Protein AF-A0A0P8CXB1-F1 (afdb_monomer)

Foldseek 3Di:
DDDPVVPDDDDPDPDDLVRVVVVVVVPDDPVPDDPVRNVVVVVVSVVSDDDDDD

Structure (mmCIF, N/CA/C/O backbone):
data_AF-A0A0P8CXB1-F1
#
_entry.id   AF-A0A0P8CXB1-F1
#
loop_
_atom_site.group_PDB
_atom_site.id
_atom_site.type_symbol
_atom_site.label_atom_id
_atom_site.label_alt_id
_atom_site.label_comp_id
_atom_site.label_asym_id
_atom_site.label_entity_id
_atom_site.label_seq_id
_atom_site.pdbx_PDB_ins_code
_atom_site.Cartn_x
_atom_site.Cartn_y
_atom_site.Cartn_z
_atom_site.occupancy
_atom_site.B_iso_or_equiv
_atom_site.auth_seq_id
_atom_site.auth_comp_id
_atom_site.auth_asym_id
_atom_site.auth_atom_id
_atom_site.pdbx_PDB_model_num
ATOM 1 N N . ASP A 1 1 ? -22.747 -31.391 31.473 1.00 70.38 1 ASP A N 1
ATOM 2 C CA . ASP A 1 1 ? -23.425 -30.425 30.602 1.00 70.38 1 ASP A CA 1
ATOM 3 C C . ASP A 1 1 ? -22.498 -29.234 30.444 1.00 70.38 1 ASP A C 1
ATOM 5 O O . ASP A 1 1 ? -22.143 -28.631 31.452 1.00 70.38 1 ASP A O 1
ATOM 9 N N . LEU A 1 2 ? -21.942 -29.018 29.252 1.00 67.31 2 LEU A N 1
ATOM 10 C CA . LEU A 1 2 ? -20.999 -27.920 29.021 1.00 67.31 2 LEU A CA 1
ATOM 11 C C . LEU A 1 2 ? -21.827 -26.705 28.581 1.00 67.31 2 LEU A C 1
ATOM 13 O O . LEU A 1 2 ? -22.586 -26.834 27.621 1.00 67.31 2 LEU A O 1
ATOM 17 N N . PRO A 1 3 ? -21.745 -25.554 29.270 1.00 80.44 3 PRO A N 1
ATOM 18 C CA . PRO A 1 3 ? -22.634 -24.432 28.995 1.00 80.44 3 PRO A CA 1
ATOM 19 C C . PRO A 1 3 ? -22.454 -23.936 27.557 1.00 80.44 3 PRO A C 1
ATOM 21 O O . PRO A 1 3 ? -21.329 -23.752 27.101 1.00 80.44 3 PRO A O 1
ATOM 24 N N . LEU A 1 4 ? -23.568 -23.674 26.864 1.00 68.56 4 LEU A N 1
ATOM 25 C CA . LEU A 1 4 ? -23.621 -23.239 25.456 1.00 68.56 4 LEU A CA 1
ATOM 26 C C . LEU A 1 4 ? -22.742 -22.007 25.152 1.00 68.56 4 LEU A C 1
ATOM 28 O O . LEU A 1 4 ? -22.265 -21.847 24.033 1.00 68.56 4 LEU A O 1
ATOM 32 N N . PHE A 1 5 ? -22.461 -21.175 26.158 1.00 66.25 5 PHE A N 1
ATOM 33 C CA . PHE A 1 5 ? -21.586 -20.003 26.045 1.00 66.25 5 PHE A CA 1
ATOM 34 C C . PHE A 1 5 ? -20.085 -20.336 26.032 1.00 66.25 5 PHE A C 1
ATOM 36 O O . PHE A 1 5 ? -19.290 -19.535 25.552 1.00 66.25 5 PHE A O 1
ATOM 43 N N . ALA A 1 6 ? -19.679 -21.521 26.499 1.00 70.25 6 ALA A N 1
ATOM 44 C CA . ALA A 1 6 ? -18.280 -21.955 26.472 1.00 70.25 6 ALA A CA 1
ATOM 45 C C . ALA A 1 6 ? -17.769 -22.245 25.047 1.00 70.25 6 ALA A C 1
ATOM 47 O O . ALA A 1 6 ? -16.562 -22.322 24.832 1.00 70.25 6 ALA A O 1
ATOM 48 N N . ALA A 1 7 ? -18.675 -22.386 24.072 1.00 72.25 7 ALA A N 1
ATOM 49 C CA . ALA A 1 7 ? -18.342 -22.603 22.666 1.00 72.25 7 ALA A CA 1
ATOM 50 C C . ALA A 1 7 ? -18.191 -21.302 21.853 1.00 72.25 7 ALA A C 1
ATOM 52 O O . ALA A 1 7 ? -17.817 -21.363 20.681 1.00 72.25 7 ALA A O 1
ATOM 53 N N . MET A 1 8 ? -18.449 -20.127 22.440 1.00 72.12 8 MET A N 1
ATOM 54 C CA . MET A 1 8 ? -18.268 -18.855 21.740 1.00 72.12 8 MET A CA 1
ATOM 55 C C . MET A 1 8 ? -16.786 -18.476 21.713 1.00 72.12 8 MET A C 1
ATOM 57 O O . MET A 1 8 ? -16.275 -17.816 22.616 1.00 72.12 8 MET A O 1
ATOM 61 N N . ARG A 1 9 ? -16.080 -18.891 20.656 1.00 75.69 9 ARG A N 1
ATOM 62 C CA . ARG A 1 9 ? -14.816 -18.245 20.293 1.00 75.69 9 ARG A CA 1
ATOM 63 C C . ARG A 1 9 ? -15.146 -16.867 19.716 1.00 75.69 9 ARG A C 1
ATOM 65 O O . ARG A 1 9 ? -16.011 -16.799 18.844 1.00 75.69 9 ARG A O 1
ATOM 72 N N . PRO A 1 10 ? -14.505 -15.785 20.180 1.00 74.50 10 PRO A N 1
ATOM 73 C CA . PRO A 1 10 ? -14.657 -14.494 19.531 1.00 74.50 10 PRO A CA 1
ATOM 74 C C . PRO A 1 10 ? -14.194 -14.611 18.074 1.00 74.50 10 PRO A C 1
ATOM 76 O O . PRO A 1 10 ? -13.109 -15.133 17.807 1.00 74.50 10 PRO A O 1
ATOM 79 N N . GLU A 1 11 ? -15.036 -14.151 17.149 1.00 77.06 11 GLU A N 1
ATOM 80 C CA . GLU A 1 11 ? -14.660 -13.967 15.747 1.00 77.06 11 GLU A CA 1
ATOM 81 C C . GLU A 1 11 ? -13.457 -13.007 15.709 1.00 77.06 11 GLU A C 1
ATOM 83 O O . GLU A 1 11 ? -13.477 -11.989 16.417 1.00 77.06 11 GLU A O 1
ATOM 88 N N . PRO A 1 12 ? -12.391 -13.304 14.946 1.00 78.06 12 PRO A N 1
ATOM 89 C CA . PRO A 1 12 ? -11.292 -12.365 14.802 1.00 78.06 12 PRO A CA 1
ATOM 90 C C . PRO A 1 12 ? -11.827 -11.045 14.241 1.00 78.06 12 PRO A C 1
ATOM 92 O O . PRO A 1 12 ? -12.541 -1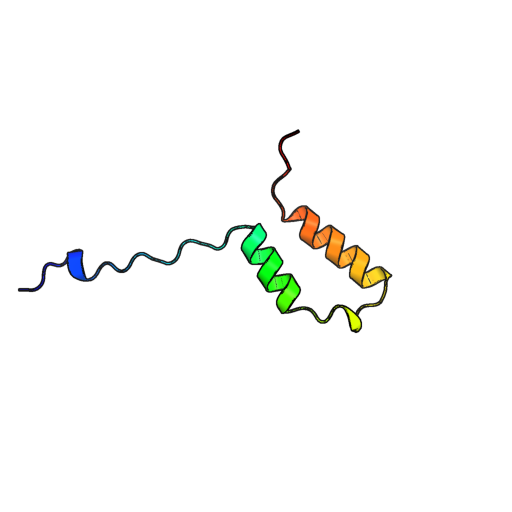1.017 13.238 1.00 78.06 12 PRO A O 1
ATOM 95 N N . ALA A 1 13 ? -11.492 -9.945 14.916 1.00 81.94 13 ALA A N 1
ATOM 96 C CA . ALA A 1 13 ? -11.862 -8.618 14.453 1.00 81.94 13 ALA A CA 1
ATOM 97 C C . ALA A 1 13 ? -11.281 -8.367 13.048 1.00 81.94 13 ALA A C 1
ATOM 99 O O . ALA A 1 13 ? -10.174 -8.833 12.754 1.00 81.94 13 ALA A O 1
ATOM 100 N N . PRO A 1 14 ? -11.997 -7.631 12.180 1.00 84.75 14 PRO A N 1
ATOM 101 C CA . PRO A 1 14 ? -11.467 -7.260 10.877 1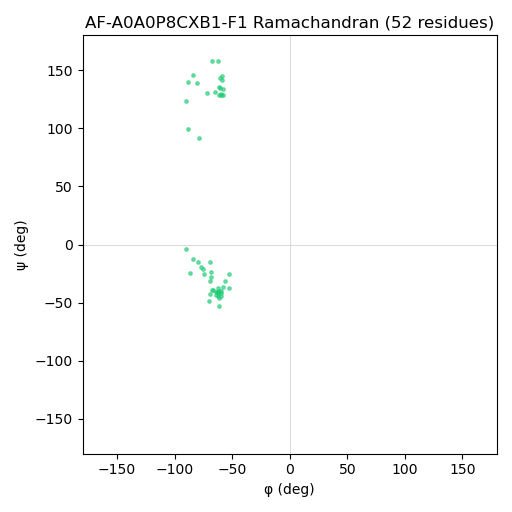.00 84.75 14 PRO A CA 1
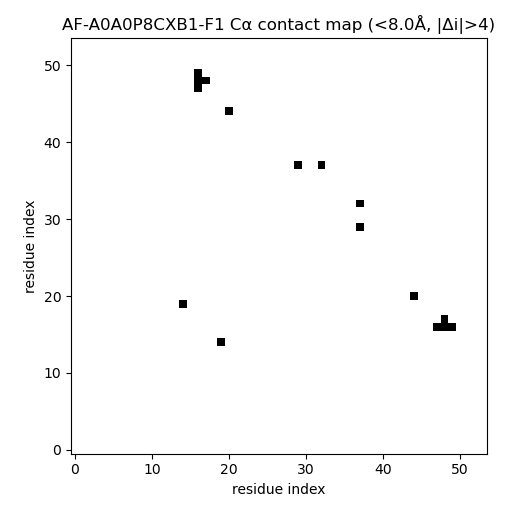ATOM 102 C C . PRO A 1 14 ? -10.178 -6.450 11.044 1.00 84.75 14 PRO A C 1
ATOM 104 O O . PRO A 1 14 ? -10.064 -5.625 11.954 1.00 84.75 14 PRO A O 1
ATOM 107 N N . ALA A 1 15 ? -9.215 -6.691 10.155 1.00 86.38 15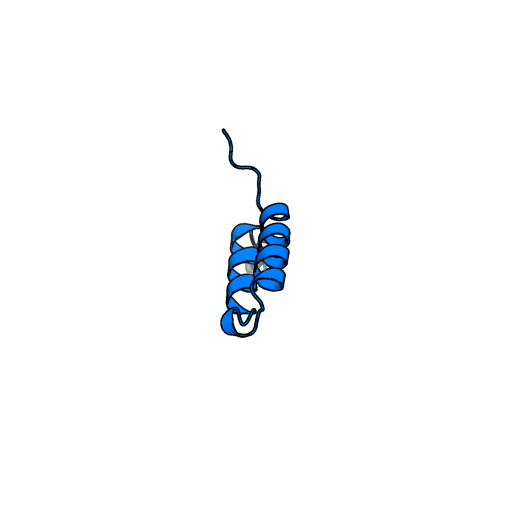 ALA A N 1
ATOM 108 C CA . ALA A 1 15 ? -7.927 -6.016 10.197 1.00 86.38 15 ALA A CA 1
ATOM 109 C C . ALA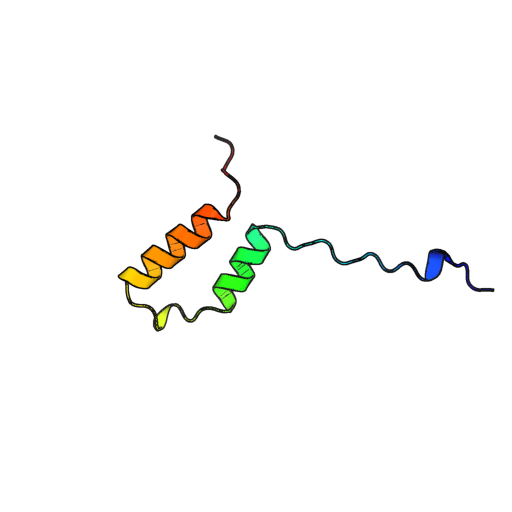 A 1 15 ? -8.101 -4.498 10.044 1.00 86.38 15 ALA A C 1
ATOM 111 O O . ALA A 1 15 ? -8.834 -4.042 9.159 1.00 86.38 15 ALA A O 1
ATOM 112 N N . SER A 1 16 ? -7.407 -3.714 10.871 1.00 91.50 16 SER A N 1
ATOM 113 C CA . SER A 1 16 ? -7.394 -2.256 10.727 1.00 91.50 16 SER A CA 1
ATOM 114 C C . SER A 1 16 ? -6.787 -1.850 9.373 1.00 91.50 16 SER A C 1
ATOM 116 O O . SER A 1 16 ? -6.026 -2.630 8.789 1.00 91.50 16 SER A O 1
ATOM 118 N N . PRO A 1 17 ? -7.073 -0.645 8.850 1.00 91.12 17 PRO A N 1
ATOM 119 C CA . PRO A 1 17 ? -6.454 -0.168 7.611 1.00 91.12 17 PRO A CA 1
ATOM 120 C C . PRO A 1 17 ? -4.919 -0.250 7.628 1.00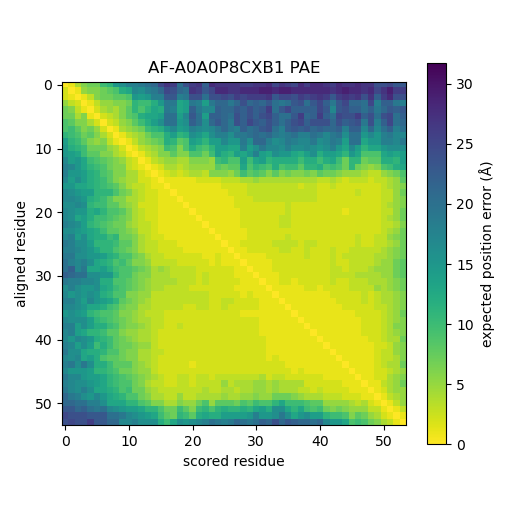 91.12 17 PRO A C 1
ATOM 122 O O . PRO A 1 17 ? -4.296 -0.621 6.636 1.00 91.12 17 PRO A O 1
ATOM 125 N N . GLU A 1 18 ? -4.298 0.019 8.777 1.00 91.56 18 GLU A N 1
ATOM 126 C CA . GLU A 1 18 ? -2.850 -0.081 8.970 1.00 91.56 18 GLU A CA 1
ATOM 127 C C . GLU A 1 18 ? -2.361 -1.533 8.901 1.00 91.56 18 GLU A C 1
ATOM 129 O O . GLU A 1 18 ? -1.316 -1.807 8.313 1.00 91.56 18 GLU A O 1
ATOM 134 N N . GLN A 1 19 ? -3.120 -2.479 9.461 1.00 93.06 19 GLN A N 1
ATOM 135 C CA . GLN A 1 19 ? -2.807 -3.907 9.371 1.00 93.06 19 GLN A CA 1
ATOM 136 C C . GLN A 1 19 ? -2.930 -4.415 7.931 1.00 93.06 19 GLN A C 1
ATOM 138 O O . GLN A 1 19 ? -2.094 -5.196 7.482 1.00 93.06 19 GLN A O 1
ATOM 143 N N . GLN A 1 20 ? -3.930 -3.944 7.184 1.00 93.38 20 GLN A N 1
ATOM 144 C CA . GLN A 1 20 ? -4.081 -4.269 5.764 1.00 93.38 20 GLN A CA 1
ATOM 145 C C . GLN A 1 20 ? -2.910 -3.723 4.937 1.00 93.38 20 GLN A C 1
ATOM 147 O O . GLN A 1 20 ? -2.379 -4.439 4.088 1.00 93.38 20 GLN A O 1
ATOM 152 N N . LEU A 1 21 ? -2.447 -2.502 5.226 1.00 93.62 21 LEU A N 1
ATOM 153 C CA . LEU A 1 21 ? -1.255 -1.937 4.592 1.00 93.62 21 LEU A CA 1
ATOM 154 C C . LEU A 1 21 ? 0.004 -2.757 4.903 1.00 93.62 21 LEU A C 1
ATOM 156 O O . LEU A 1 21 ? 0.786 -3.040 3.999 1.00 93.62 21 LEU A O 1
ATOM 160 N N . ALA A 1 22 ? 0.196 -3.171 6.158 1.00 93.56 22 ALA A N 1
ATOM 161 C CA . ALA A 1 22 ? 1.334 -4.006 6.541 1.00 93.56 22 ALA A CA 1
ATOM 162 C C . ALA A 1 22 ? 1.347 -5.345 5.781 1.00 93.56 22 ALA A C 1
ATOM 164 O O . ALA A 1 22 ? 2.390 -5.772 5.292 1.00 93.56 22 ALA A O 1
ATOM 165 N N . LEU A 1 23 ? 0.181 -5.978 5.618 1.00 94.56 23 LEU A N 1
ATOM 166 C CA . LEU A 1 23 ? 0.045 -7.197 4.817 1.00 94.56 23 LEU A CA 1
ATOM 167 C C . LEU A 1 23 ? 0.369 -6.953 3.338 1.00 94.56 23 LEU A C 1
ATOM 169 O O . LEU A 1 23 ? 1.085 -7.751 2.737 1.00 94.56 23 LEU A O 1
ATOM 173 N N . ALA A 1 24 ? -0.110 -5.848 2.762 1.00 94.06 24 ALA A N 1
ATOM 174 C CA . ALA A 1 24 ? 0.186 -5.487 1.378 1.00 94.06 24 ALA A CA 1
ATOM 175 C C . ALA A 1 24 ? 1.690 -5.252 1.152 1.00 94.06 24 ALA A C 1
ATOM 177 O O . ALA A 1 24 ? 2.242 -5.743 0.171 1.00 94.06 24 ALA A O 1
ATOM 178 N N . LEU A 1 25 ? 2.361 -4.575 2.089 1.00 94.31 25 LEU A N 1
ATOM 179 C CA . LEU A 1 25 ? 3.809 -4.346 2.057 1.00 94.31 25 LEU A CA 1
ATOM 180 C C . LEU A 1 25 ? 4.613 -5.649 2.115 1.00 94.31 25 LEU A C 1
ATOM 182 O O . LEU A 1 25 ? 5.640 -5.754 1.457 1.00 94.31 25 LEU A O 1
ATOM 186 N N . HIS A 1 26 ? 4.158 -6.640 2.882 1.00 95.12 26 HIS A N 1
ATOM 187 C CA . HIS A 1 26 ? 4.813 -7.949 2.939 1.00 95.12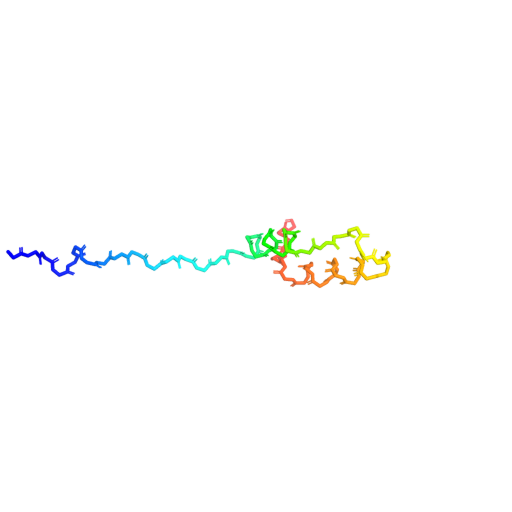 26 HIS A CA 1
ATOM 188 C C . HIS A 1 26 ? 4.571 -8.811 1.697 1.00 95.12 26 HIS A C 1
ATOM 190 O O . HIS A 1 26 ? 5.369 -9.702 1.416 1.00 95.12 26 HIS A O 1
ATOM 196 N N . ALA A 1 27 ? 3.468 -8.584 0.985 1.00 96.12 27 ALA A N 1
ATOM 197 C CA . ALA A 1 27 ? 3.097 -9.370 -0.186 1.00 96.12 27 ALA A CA 1
ATOM 198 C C . ALA A 1 27 ? 3.722 -8.854 -1.489 1.00 96.12 27 ALA A C 1
ATOM 200 O O . ALA A 1 27 ? 3.843 -9.624 -2.443 1.00 96.12 27 ALA A O 1
ATOM 201 N N . VAL A 1 28 ? 4.083 -7.570 -1.556 1.00 96.12 28 VAL A N 1
ATOM 202 C CA . VAL A 1 28 ? 4.669 -6.974 -2.760 1.00 96.12 28 VAL A CA 1
ATOM 203 C C . VAL A 1 28 ? 6.190 -7.117 -2.776 1.00 96.12 28 VAL A C 1
ATOM 205 O O . VAL A 1 28 ? 6.862 -6.909 -1.768 1.00 96.12 28 VAL A O 1
ATOM 208 N N . ASP A 1 29 ? 6.739 -7.419 -3.950 1.00 96.31 29 ASP A N 1
ATOM 209 C CA . ASP A 1 29 ? 8.168 -7.279 -4.216 1.00 96.31 29 ASP A CA 1
ATOM 210 C C . ASP A 1 29 ? 8.440 -5.858 -4.725 1.00 96.31 29 ASP A C 1
ATOM 212 O O . ASP A 1 29 ? 8.182 -5.539 -5.886 1.00 96.31 29 ASP A O 1
ATOM 216 N N . LEU A 1 30 ? 8.905 -4.981 -3.833 1.00 92.44 30 LEU A N 1
ATOM 217 C CA . LEU A 1 30 ? 9.184 -3.582 -4.167 1.00 92.44 30 LEU A CA 1
ATOM 218 C C . LEU A 1 30 ? 10.382 -3.428 -5.110 1.00 92.44 30 LEU A C 1
ATOM 220 O O . LEU A 1 30 ? 10.412 -2.466 -5.876 1.00 92.44 30 LEU A O 1
ATOM 224 N N . ASP A 1 31 ? 11.338 -4.358 -5.077 1.00 94.62 31 ASP A N 1
ATOM 225 C CA . ASP A 1 31 ? 12.556 -4.284 -5.890 1.00 94.62 31 ASP A CA 1
ATOM 226 C C . ASP A 1 31 ? 12.280 -4.627 -7.362 1.00 94.62 31 ASP A C 1
ATOM 228 O O . ASP A 1 31 ? 13.023 -4.219 -8.256 1.00 94.62 31 ASP A O 1
ATOM 232 N N . ALA A 1 32 ? 11.182 -5.339 -7.628 1.00 97.75 32 ALA A N 1
ATOM 233 C CA . ALA A 1 32 ? 10.708 -5.634 -8.975 1.00 97.75 32 ALA A CA 1
ATOM 234 C C . ALA A 1 32 ? 9.945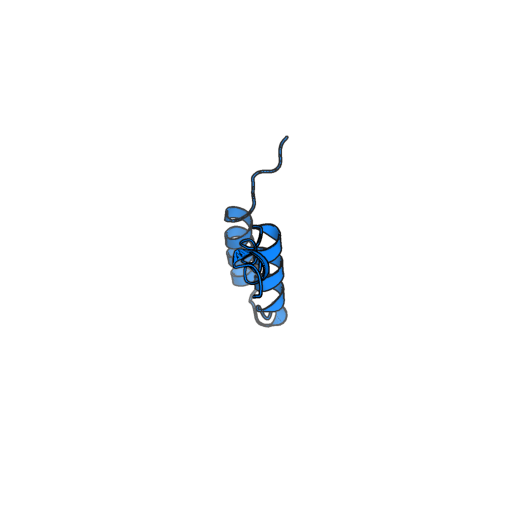 -4.467 -9.630 1.00 97.75 32 ALA A C 1
ATOM 236 O O . ALA A 1 32 ? 9.727 -4.489 -10.844 1.00 97.75 32 ALA A O 1
ATOM 237 N N . LEU A 1 33 ? 9.522 -3.461 -8.856 1.00 97.62 33 LEU A N 1
ATOM 238 C CA . LEU A 1 33 ? 8.743 -2.337 -9.372 1.00 97.62 33 LEU A CA 1
ATOM 239 C C . LEU A 1 33 ? 9.639 -1.297 -10.042 1.00 97.62 33 LEU A C 1
ATOM 241 O O . LEU A 1 33 ? 10.683 -0.892 -9.527 1.00 97.62 33 LEU A O 1
ATOM 245 N N . THR A 1 34 ? 9.177 -0.759 -11.167 1.00 98.12 34 THR A N 1
ATOM 246 C CA . THR A 1 34 ? 9.745 0.480 -11.692 1.00 98.12 34 THR A CA 1
ATOM 247 C C . THR A 1 34 ? 9.409 1.654 -10.763 1.00 98.12 34 THR A C 1
ATOM 249 O O . THR A 1 34 ? 8.392 1.638 -10.062 1.00 98.12 34 THR A O 1
ATOM 252 N N . PRO A 1 35 ? 10.186 2.752 -10.801 1.00 97.19 35 PRO A N 1
ATOM 253 C CA . PRO A 1 35 ? 9.898 3.929 -9.980 1.00 97.19 35 PRO A CA 1
ATOM 254 C C . PRO A 1 35 ? 8.491 4.512 -10.180 1.00 97.19 35 PRO A C 1
ATOM 256 O O . PRO A 1 35 ? 7.917 5.072 -9.248 1.00 97.19 35 PRO A O 1
ATOM 259 N N . ARG A 1 36 ? 7.927 4.394 -11.393 1.00 97.62 36 ARG A N 1
ATOM 260 C CA . ARG A 1 36 ? 6.562 4.852 -11.687 1.00 97.62 36 ARG A CA 1
ATOM 261 C C . ARG A 1 36 ? 5.528 3.971 -10.993 1.00 97.62 36 ARG A C 1
ATOM 263 O O . ARG A 1 36 ? 4.657 4.501 -10.315 1.00 97.62 36 ARG A O 1
ATOM 270 N N . GLU A 1 37 ? 5.661 2.656 -11.121 1.00 98.00 37 GLU A N 1
ATOM 271 C CA . GLU A 1 37 ? 4.738 1.694 -10.508 1.00 98.00 37 GLU A CA 1
ATOM 272 C C . GLU A 1 37 ? 4.765 1.787 -8.982 1.00 98.00 37 GLU A C 1
ATOM 274 O O . GLU A 1 37 ? 3.713 1.792 -8.347 1.00 98.00 37 GLU A O 1
ATOM 279 N N . ALA A 1 38 ? 5.950 1.954 -8.390 1.00 97.00 38 ALA A N 1
ATOM 280 C CA . ALA A 1 38 ? 6.089 2.166 -6.953 1.00 97.00 38 ALA A CA 1
ATOM 281 C C . ALA A 1 38 ? 5.341 3.426 -6.477 1.00 97.00 38 ALA A C 1
ATOM 283 O O . ALA A 1 38 ? 4.695 3.411 -5.428 1.00 97.00 38 ALA A O 1
ATOM 284 N N . LEU A 1 39 ? 5.393 4.517 -7.251 1.00 97.50 39 LEU A N 1
ATOM 285 C CA . LEU A 1 39 ? 4.685 5.754 -6.923 1.00 97.50 39 LEU A CA 1
ATOM 286 C C . LEU A 1 39 ? 3.165 5.595 -7.051 1.00 97.50 39 LEU A C 1
ATOM 288 O O . LEU A 1 39 ? 2.424 6.061 -6.184 1.00 97.50 39 LEU A O 1
ATOM 292 N N . ASP A 1 40 ? 2.704 4.929 -8.107 1.00 97.62 40 ASP A N 1
ATOM 293 C CA . ASP A 1 40 ? 1.282 4.666 -8.323 1.00 97.62 40 ASP A CA 1
ATOM 294 C C . A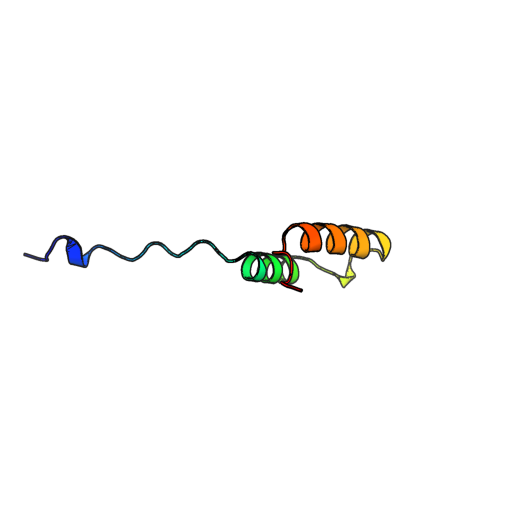SP A 1 40 ? 0.708 3.815 -7.175 1.00 97.62 40 ASP A C 1
ATOM 296 O O . ASP A 1 40 ? -0.310 4.184 -6.576 1.00 97.62 40 ASP A O 1
ATOM 300 N N . LEU A 1 41 ? 1.425 2.755 -6.786 1.00 96.62 41 LEU A N 1
ATOM 301 C CA . LEU A 1 41 ? 1.081 1.882 -5.662 1.00 96.62 41 LEU A CA 1
ATOM 302 C C . LEU A 1 41 ? 1.065 2.637 -4.324 1.00 96.62 41 LEU A C 1
ATOM 304 O O . LEU A 1 41 ? 0.146 2.477 -3.519 1.00 96.62 41 LEU A O 1
ATOM 308 N N . LEU A 1 42 ? 2.028 3.535 -4.103 1.00 95.38 42 LEU A N 1
ATOM 309 C CA . LEU A 1 42 ? 2.063 4.379 -2.908 1.00 95.38 42 LEU A CA 1
ATOM 310 C C . LEU A 1 42 ? 0.806 5.253 -2.786 1.00 95.38 42 LEU A C 1
ATOM 312 O O . LEU A 1 42 ? 0.232 5.381 -1.699 1.00 95.38 42 LEU A O 1
ATOM 316 N N . TYR A 1 43 ? 0.360 5.869 -3.883 1.00 95.62 43 TYR A N 1
ATOM 317 C CA . TYR A 1 43 ? -0.858 6.680 -3.871 1.00 95.62 43 TYR A CA 1
ATOM 318 C C . TYR A 1 43 ? -2.122 5.845 -3.694 1.00 95.62 43 TYR A C 1
ATOM 320 O O . TYR A 1 43 ? -3.086 6.336 -3.103 1.00 95.62 43 TYR A O 1
ATOM 328 N N . GLU A 1 44 ? -2.133 4.610 -4.184 1.00 95.00 44 GLU A N 1
ATOM 329 C CA . GLU A 1 44 ? -3.214 3.665 -3.926 1.00 95.00 44 GLU A CA 1
ATOM 330 C C . GLU A 1 44 ? -3.344 3.357 -2.437 1.00 95.00 44 GLU A C 1
ATOM 332 O O . GLU A 1 44 ? -4.405 3.594 -1.857 1.00 95.00 44 GLU A O 1
ATOM 337 N N . TRP A 1 45 ? -2.252 2.958 -1.789 1.00 94.69 45 TRP A N 1
ATOM 338 C CA . TRP A 1 45 ? -2.242 2.685 -0.354 1.00 94.69 45 TRP A CA 1
ATOM 339 C C . TRP A 1 45 ? -2.599 3.903 0.489 1.00 94.69 45 TRP A C 1
ATOM 341 O O . TRP A 1 45 ? -3.378 3.795 1.435 1.00 94.69 45 TRP A O 1
ATOM 351 N N . LYS A 1 46 ? -2.109 5.091 0.118 1.00 92.88 46 LYS A N 1
ATOM 352 C CA . LYS A 1 46 ? -2.440 6.337 0.819 1.00 92.88 46 LYS A CA 1
ATOM 353 C C . LYS A 1 46 ? -3.947 6.608 0.854 1.00 92.88 46 LYS A C 1
ATOM 355 O O . LYS A 1 46 ? -4.430 7.136 1.851 1.00 92.88 46 LYS A O 1
ATOM 360 N N . ARG A 1 47 ? -4.691 6.272 -0.207 1.00 91.31 47 ARG A N 1
ATOM 361 C CA . ARG A 1 47 ? -6.156 6.454 -0.253 1.00 91.31 47 ARG A CA 1
ATOM 362 C C . ARG A 1 47 ? -6.903 5.516 0.698 1.00 91.31 47 ARG A C 1
ATOM 364 O O . ARG A 1 47 ? -8.022 5.841 1.078 1.00 91.31 47 ARG A O 1
ATOM 371 N N . GLY A 1 48 ? -6.303 4.383 1.060 1.00 87.88 48 GLY A N 1
ATOM 372 C CA . GLY A 1 48 ? -6.874 3.415 1.999 1.00 87.88 48 GLY A CA 1
ATOM 373 C C . GLY A 1 48 ? -6.624 3.741 3.474 1.00 87.88 48 GLY A C 1
ATOM 374 O O . GLY A 1 48 ? -7.257 3.138 4.337 1.00 87.88 48 GLY A O 1
ATOM 375 N N . LEU A 1 49 ? -5.725 4.682 3.780 1.00 88.88 49 LEU A N 1
ATOM 376 C CA . LEU A 1 49 ? -5.422 5.068 5.157 1.00 88.88 49 LEU A CA 1
ATOM 377 C C . LEU A 1 49 ? -6.421 6.102 5.697 1.00 88.88 49 LEU A C 1
ATOM 379 O O . LEU A 1 49 ? -6.861 6.987 4.954 1.00 88.88 49 LEU A O 1
ATOM 383 N N . PRO A 1 50 ? -6.750 6.048 7.001 1.00 87.62 50 PRO A N 1
ATOM 384 C CA . PRO A 1 50 ? -7.543 7.089 7.634 1.00 87.62 50 PRO A CA 1
ATOM 385 C C . PRO A 1 50 ? -6.821 8.440 7.544 1.00 87.62 50 PRO A C 1
ATOM 387 O O . PRO A 1 50 ? -5.595 8.529 7.652 1.00 87.62 50 PRO A O 1
ATOM 390 N N . ALA A 1 51 ? -7.590 9.514 7.352 1.00 84.94 51 ALA A N 1
ATOM 391 C CA . ALA A 1 51 ? -7.039 10.861 7.381 1.00 84.94 51 ALA A CA 1
ATOM 392 C C . ALA A 1 51 ? -6.432 11.131 8.764 1.00 84.94 51 ALA A C 1
ATOM 394 O O . ALA A 1 51 ? -7.101 10.931 9.779 1.00 84.94 51 ALA A O 1
ATOM 395 N N . GLN A 1 52 ? -5.180 11.597 8.811 1.00 79.50 52 GLN A N 1
ATOM 396 C CA . GLN A 1 52 ? -4.606 12.002 10.089 1.00 79.50 52 GLN A CA 1
ATOM 397 C C . GLN A 1 52 ? -5.378 13.209 10.636 1.00 79.50 52 GLN A C 1
ATOM 399 O O . GLN A 1 52 ? -5.596 14.172 9.887 1.00 79.50 52 GLN A O 1
ATOM 404 N N . PRO A 1 53 ? -5.799 13.179 11.913 1.00 71.88 53 PRO A N 1
ATOM 405 C CA . PRO A 1 53 ? -6.323 14.372 12.555 1.00 71.88 53 PRO A CA 1
ATOM 406 C C . PRO A 1 53 ? -5.225 15.444 12.545 1.00 71.88 53 PRO A C 1
ATOM 408 O O . PRO A 1 53 ? -4.077 15.161 12.886 1.00 71.88 53 PRO A O 1
ATOM 411 N N . ARG A 1 54 ? -5.577 16.639 12.059 1.00 58.00 54 ARG A N 1
ATOM 412 C CA . ARG A 1 54 ? -4.697 17.816 12.045 1.00 58.00 54 ARG A CA 1
ATOM 413 C C . ARG A 1 54 ? -4.376 18.299 13.451 1.00 58.00 54 ARG A C 1
ATOM 415 O O . ARG A 1 54 ? -5.285 18.227 14.306 1.00 58.00 54 ARG A O 1
#

Sequence (54 aa):
DLPLFAAMRPEPAPASPEQQLALALHAVDLDALTPREALDLLYEWKRGLPAQPR

Mean predicted aligned error: 7.9 Å

Solvent-accessible surface area (backbone atoms only — not comparable to full-atom values): 3627 Å² total; per-residue (Å²): 135,81,63,81,73,80,70,67,70,82,75,81,74,81,75,50,58,68,53,51,49,54,53,50,60,72,70,51,68,70,86,78,46,52,76,65,56,50,50,54,52,50,56,55,55,56,72,62,45,79,81,77,84,128

Secondary structure (DSSP, 8-state):
---GGGG-PPPPPPPPHHHHHHHHHHHS-STTS-HHHHHHHHHHHHHHSPPPP-

Nearest PDB structures (foldseek):
  4tma-assembly2_G  TM=3.690E-01  e=3.744E+00  Escherichia coli str. K-12 substr. MC4100

Radius of gyration: 18.67 Å; Cα contacts (8 Å, |Δi|>4): 8; chains: 1; bounding box: 36×48×42 Å

pLDDT: mean 87.52, std 10.56, range [58.0, 98.12]